Protein AF-A0A3Q3FNQ4-F1 (afdb_monomer_lite)

Radius of gyration: 15.87 Å; chains: 1; bounding box: 33×50×36 Å

Sequence (82 aa):
MASGIGKHKILNVGPTEPWSVREKLCLASSVMRSGDQNWVSVSRAIKPFSEPGRPPDWFSQKHCASQYSELLEATEAPKYVL

Structure (mmCIF, N/CA/C/O backbone):
data_AF-A0A3Q3FNQ4-F1
#
_entry.id   AF-A0A3Q3FNQ4-F1
#
loop_
_atom_site.group_PDB
_atom_site.id
_atom_site.type_symbol
_atom_site.label_atom_id
_atom_site.label_alt_id
_atom_site.label_comp_id
_atom_site.label_asym_id
_atom_site.label_entity_id
_atom_site.label_seq_id
_atom_site.pdbx_PDB_ins_code
_atom_site.Cartn_x
_atom_site.Cartn_y
_atom_site.Cartn_z
_atom_site.occupancy
_atom_site.B_iso_or_equiv
_atom_site.auth_seq_id
_atom_site.auth_comp_id
_atom_site.auth_asym_id
_atom_site.auth_atom_id
_atom_site.pdbx_PDB_model_num
ATOM 1 N N . MET A 1 1 ? 8.216 41.929 -12.580 1.00 38.16 1 MET A N 1
ATOM 2 C CA . MET A 1 1 ? 7.671 40.892 -13.481 1.00 38.16 1 MET A CA 1
ATOM 3 C C . MET A 1 1 ? 6.881 39.925 -12.616 1.00 38.16 1 MET A C 1
ATOM 5 O O . MET A 1 1 ? 7.471 39.290 -11.755 1.00 38.16 1 MET A O 1
ATOM 9 N N . ALA A 1 2 ? 5.555 39.926 -12.740 1.00 39.72 2 ALA A N 1
ATOM 10 C CA . ALA A 1 2 ? 4.671 39.019 -12.014 1.00 39.72 2 ALA A CA 1
ATOM 11 C C . ALA A 1 2 ? 4.484 37.730 -12.819 1.00 39.72 2 ALA A C 1
ATOM 13 O O . ALA A 1 2 ? 4.305 37.824 -14.030 1.00 39.72 2 ALA A O 1
ATOM 14 N N . SER A 1 3 ? 4.517 36.574 -12.152 1.00 37.97 3 SER A N 1
ATOM 15 C CA . SER A 1 3 ? 3.893 35.281 -12.512 1.00 37.97 3 SER A CA 1
ATOM 16 C C . SER A 1 3 ? 4.475 34.225 -11.565 1.00 37.97 3 SER A C 1
ATOM 18 O O . SER A 1 3 ? 5.683 34.165 -11.408 1.00 37.97 3 SER A O 1
ATOM 20 N N . GLY A 1 4 ? 3.746 33.361 -10.874 1.00 36.56 4 GLY A N 1
ATOM 21 C CA . GLY A 1 4 ? 2.321 33.091 -10.793 1.00 36.56 4 GLY A CA 1
ATOM 22 C C . GLY A 1 4 ? 2.193 31.909 -9.830 1.00 36.56 4 GLY A C 1
ATOM 23 O O . GLY A 1 4 ? 2.884 30.905 -9.980 1.00 36.56 4 GLY A O 1
ATOM 24 N N . ILE A 1 5 ? 1.372 32.056 -8.792 1.00 49.09 5 ILE A N 1
ATOM 25 C CA . ILE A 1 5 ? 1.167 31.028 -7.769 1.00 49.09 5 ILE A CA 1
ATOM 26 C C . ILE A 1 5 ? 0.311 29.927 -8.406 1.00 49.09 5 ILE A C 1
ATOM 28 O O . ILE A 1 5 ? -0.916 30.039 -8.488 1.00 49.09 5 ILE A O 1
ATOM 32 N N . GLY A 1 6 ? 0.974 28.888 -8.911 1.00 40.38 6 GLY A N 1
ATOM 33 C CA . GLY A 1 6 ? 0.358 27.682 -9.452 1.00 40.38 6 GLY A CA 1
ATOM 34 C C . GLY A 1 6 ? -0.285 26.868 -8.337 1.00 40.38 6 GLY A C 1
ATOM 35 O O . GLY A 1 6 ? 0.305 25.946 -7.787 1.00 40.38 6 GLY A O 1
ATOM 36 N N . LYS A 1 7 ? -1.518 27.231 -7.997 1.00 49.09 7 LYS A N 1
ATOM 37 C CA . LYS A 1 7 ? -2.467 26.434 -7.219 1.00 49.09 7 LYS A CA 1
ATOM 38 C C . LYS A 1 7 ? -2.840 25.169 -7.996 1.00 49.09 7 LYS A C 1
ATOM 40 O O . LYS A 1 7 ? -3.909 25.077 -8.591 1.00 49.09 7 LYS A O 1
ATOM 45 N N . HIS A 1 8 ? -1.956 24.182 -8.002 1.00 44.19 8 HIS A N 1
ATOM 46 C CA . HIS A 1 8 ? -2.316 22.851 -8.463 1.00 44.19 8 HIS A CA 1
ATOM 47 C C . HIS A 1 8 ? -3.212 22.225 -7.399 1.00 44.19 8 HIS A C 1
ATOM 49 O O . HIS A 1 8 ? -2.749 21.643 -6.422 1.00 44.19 8 HIS A O 1
ATOM 55 N N . LYS A 1 9 ? -4.525 22.381 -7.590 1.00 46.53 9 LYS A N 1
ATOM 56 C CA . LYS A 1 9 ? -5.517 21.478 -7.016 1.00 46.53 9 LYS A CA 1
ATOM 57 C C . LYS A 1 9 ? -5.195 20.088 -7.559 1.00 46.53 9 LYS A C 1
ATOM 59 O O . LYS A 1 9 ? -5.618 19.738 -8.657 1.00 46.53 9 LYS A O 1
ATOM 64 N N . ILE A 1 10 ? -4.380 19.337 -6.825 1.00 51.97 10 ILE A N 1
ATOM 65 C CA . ILE A 1 10 ? -4.201 17.908 -7.046 1.00 51.97 10 ILE A CA 1
ATOM 66 C C . ILE A 1 10 ? -5.559 17.307 -6.715 1.00 51.97 10 ILE A C 1
ATOM 68 O O . ILE A 1 10 ? -5.917 17.144 -5.552 1.00 51.97 10 ILE A O 1
ATOM 72 N N . LEU A 1 11 ? -6.363 17.095 -7.753 1.00 44.69 11 LEU A N 1
ATOM 73 C CA . LEU A 1 11 ? -7.567 16.295 -7.658 1.00 44.69 11 LEU A CA 1
ATOM 74 C C . LEU A 1 11 ? -7.100 14.905 -7.238 1.00 44.69 11 LEU A C 1
ATOM 76 O O . LEU A 1 11 ? -6.498 14.168 -8.018 1.00 44.69 11 LEU A O 1
ATOM 80 N N . ASN A 1 12 ? -7.298 14.614 -5.956 1.00 49.25 12 ASN A N 1
ATOM 81 C CA . ASN A 1 12 ? -7.124 13.307 -5.361 1.00 49.25 12 ASN A CA 1
ATOM 82 C C . ASN A 1 12 ? -8.201 12.380 -5.930 1.00 49.25 12 ASN A C 1
ATOM 84 O O . ASN A 1 12 ? -9.228 12.140 -5.305 1.00 49.25 12 ASN A O 1
ATOM 88 N N . VAL A 1 13 ? -7.989 11.905 -7.152 1.00 47.50 13 VAL A N 1
ATOM 89 C CA . VAL A 1 13 ? -8.621 10.687 -7.646 1.00 47.50 13 VAL A CA 1
ATOM 90 C C . VAL A 1 13 ? -7.580 9.599 -7.438 1.00 47.50 13 VAL A C 1
ATOM 92 O O . VAL A 1 13 ? -6.748 9.303 -8.292 1.00 47.50 13 VAL A O 1
ATOM 95 N N . GLY A 1 14 ? -7.576 9.070 -6.213 1.00 51.81 14 GLY A N 1
ATOM 96 C CA . GLY A 1 14 ? -7.157 7.693 -6.019 1.00 51.81 14 GLY A CA 1
ATOM 97 C C . GLY A 1 14 ? -8.048 6.791 -6.882 1.00 51.81 14 GLY A C 1
ATOM 98 O O . GLY A 1 14 ? -9.139 7.211 -7.286 1.00 51.81 14 GLY A O 1
ATOM 99 N N . PRO A 1 15 ? -7.580 5.590 -7.230 1.00 50.56 15 PRO A N 1
ATOM 100 C CA . PRO A 1 15 ? -8.259 4.754 -8.200 1.00 50.56 15 PRO A CA 1
ATOM 101 C C . 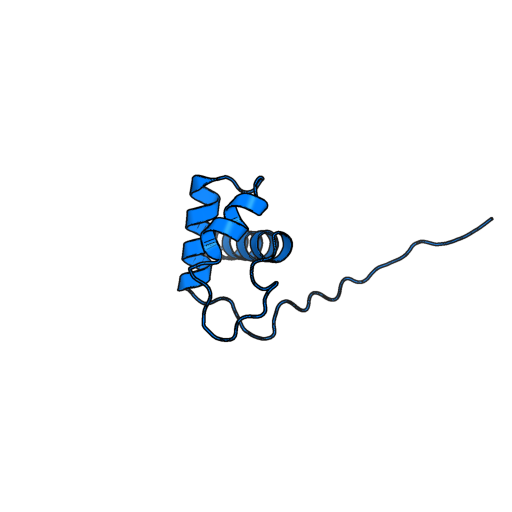PRO A 1 15 ? -9.712 4.508 -7.793 1.00 50.56 15 PRO A C 1
ATOM 103 O O . PRO A 1 15 ? -10.009 4.301 -6.621 1.00 50.56 15 PRO A O 1
ATOM 106 N N . THR A 1 16 ? -10.618 4.498 -8.765 1.00 58.75 16 THR A N 1
ATOM 107 C CA . THR A 1 16 ? -12.057 4.219 -8.607 1.00 58.75 16 THR A CA 1
ATOM 108 C C . THR A 1 16 ? -12.379 2.846 -7.994 1.00 58.75 16 THR A C 1
ATOM 110 O O . THR A 1 16 ? -13.546 2.530 -7.783 1.00 58.75 16 THR A O 1
ATOM 113 N N . GLU A 1 17 ? -11.362 2.051 -7.660 1.00 67.25 17 GLU A N 1
ATOM 114 C CA . GLU A 1 17 ? -11.463 0.803 -6.919 1.00 67.25 17 GLU A CA 1
ATOM 115 C C . GLU A 1 17 ? -10.676 0.893 -5.602 1.00 67.25 17 GLU A C 1
ATOM 117 O O . GLU A 1 17 ? -9.528 1.342 -5.598 1.00 67.25 17 GLU A O 1
ATOM 122 N N . PRO A 1 18 ? -11.252 0.444 -4.476 1.00 87.12 18 PRO A N 1
ATOM 123 C CA . PRO A 1 18 ? -10.547 0.429 -3.204 1.00 87.12 18 PRO A CA 1
ATOM 124 C C . PRO A 1 18 ? -9.440 -0.633 -3.197 1.00 87.12 18 PRO A C 1
ATOM 126 O O . PRO A 1 18 ? -9.587 -1.714 -3.771 1.00 87.12 18 PRO A O 1
ATOM 129 N N . TRP A 1 19 ? -8.357 -0.360 -2.462 1.00 92.12 19 TRP A N 1
ATOM 130 C CA . TRP A 1 19 ? -7.366 -1.385 -2.133 1.00 92.12 19 TRP A CA 1
ATOM 131 C C . TRP A 1 19 ? -8.033 -2.523 -1.359 1.00 92.12 19 TRP A C 1
ATOM 133 O O . TRP A 1 19 ? -8.734 -2.293 -0.358 1.00 92.12 19 TRP A O 1
ATOM 143 N N . SER A 1 20 ? -7.776 -3.753 -1.793 1.00 92.88 20 SER A N 1
ATOM 144 C CA . SER A 1 20 ? -8.247 -4.947 -1.101 1.00 92.88 20 SER A CA 1
ATOM 145 C C . SER A 1 20 ? -7.591 -5.083 0.273 1.00 92.88 20 SER A C 1
ATOM 147 O O . SER A 1 20 ? -6.527 -4.525 0.558 1.00 92.88 20 SER A O 1
ATOM 149 N N . VAL A 1 21 ? -8.212 -5.877 1.148 1.00 92.94 21 VAL A N 1
ATOM 150 C CA . VAL A 1 21 ? -7.645 -6.188 2.471 1.00 92.94 21 VAL A CA 1
ATOM 151 C C . VAL A 1 21 ? -6.261 -6.821 2.330 1.00 92.94 21 VAL A C 1
ATOM 153 O O . VAL A 1 21 ? -5.345 -6.460 3.064 1.00 92.94 21 VAL A O 1
ATOM 156 N N . ARG A 1 22 ? -6.077 -7.714 1.349 1.00 94.31 22 ARG A N 1
ATOM 157 C CA . ARG A 1 22 ? -4.785 -8.352 1.080 1.00 94.31 22 ARG A CA 1
ATOM 158 C C . ARG A 1 22 ? -3.716 -7.321 0.734 1.00 94.31 22 ARG A C 1
ATOM 160 O O . ARG A 1 22 ? -2.643 -7.349 1.326 1.00 94.31 22 ARG A O 1
ATOM 167 N N . GLU A 1 23 ? -4.011 -6.398 -0.177 1.00 95.75 23 GLU A N 1
ATOM 168 C CA . GLU A 1 23 ? -3.059 -5.361 -0.587 1.00 95.75 23 GLU A CA 1
ATOM 169 C C . GLU A 1 23 ? -2.712 -4.422 0.576 1.00 95.75 23 GLU A C 1
ATOM 171 O O . GLU A 1 23 ? -1.537 -4.121 0.786 1.00 95.75 23 GLU A O 1
ATOM 176 N N . LYS A 1 24 ? -3.704 -4.026 1.385 1.00 95.75 24 LYS A N 1
ATOM 177 C CA . LYS A 1 24 ? -3.499 -3.215 2.600 1.00 95.75 24 LYS A CA 1
ATOM 178 C C . LYS A 1 24 ? -2.598 -3.917 3.619 1.00 95.75 24 LYS A C 1
ATOM 180 O O . LYS A 1 24 ? -1.674 -3.303 4.149 1.00 95.75 24 LYS A O 1
ATOM 185 N N . LEU A 1 25 ? -2.819 -5.209 3.864 1.00 96.38 25 LEU A N 1
ATOM 186 C CA . LEU A 1 25 ? -1.985 -6.007 4.768 1.00 96.38 25 LEU A CA 1
ATOM 187 C C . LEU A 1 25 ? -0.558 -6.179 4.232 1.00 96.38 25 LEU A C 1
ATOM 189 O O . LEU A 1 25 ? 0.406 -6.053 4.990 1.00 96.38 25 LEU A O 1
ATOM 193 N N . CYS A 1 26 ? -0.402 -6.430 2.930 1.00 97.19 26 CYS A N 1
ATOM 194 C CA . CYS A 1 26 ? 0.907 -6.507 2.280 1.00 97.19 26 CYS A CA 1
ATOM 195 C C . CYS A 1 26 ? 1.660 -5.170 2.345 1.00 97.19 26 CYS A C 1
ATOM 197 O O . CYS A 1 26 ? 2.869 -5.171 2.593 1.00 97.19 26 CYS A O 1
ATOM 199 N N . LEU A 1 27 ? 0.962 -4.042 2.178 1.00 97.38 27 LEU A N 1
ATOM 200 C CA . LEU A 1 27 ? 1.510 -2.696 2.347 1.00 97.38 27 LEU A CA 1
ATOM 201 C C . LEU A 1 27 ? 2.017 -2.478 3.770 1.00 97.38 27 LEU A C 1
ATOM 203 O O . LEU A 1 27 ? 3.203 -2.204 3.944 1.00 97.38 27 LEU A O 1
ATOM 207 N N . ALA A 1 28 ? 1.164 -2.682 4.774 1.00 97.06 28 ALA A N 1
ATOM 208 C CA . ALA A 1 28 ? 1.537 -2.516 6.177 1.00 97.06 28 ALA A CA 1
ATOM 209 C C . ALA A 1 28 ? 2.726 -3.414 6.566 1.00 97.06 28 ALA A C 1
ATOM 211 O O . ALA A 1 28 ? 3.688 -2.950 7.174 1.00 97.06 28 ALA A O 1
ATOM 212 N N . SER A 1 29 ? 2.721 -4.676 6.127 1.00 97.38 29 SER A N 1
ATOM 213 C CA . SER A 1 29 ? 3.822 -5.619 6.376 1.00 97.38 29 SER A CA 1
ATOM 214 C C . SER A 1 29 ? 5.134 -5.178 5.721 1.00 97.38 29 SER A C 1
ATOM 216 O O . SER A 1 29 ? 6.215 -5.354 6.285 1.00 97.38 29 SER A O 1
ATOM 218 N N . SER A 1 30 ? 5.058 -4.608 4.518 1.00 97.44 30 SER A N 1
ATOM 219 C CA . SER A 1 30 ? 6.236 -4.124 3.794 1.00 97.44 30 SER A CA 1
ATOM 220 C C . SER A 1 30 ? 6.808 -2.861 4.435 1.00 97.44 30 SER A C 1
ATOM 222 O O . SER A 1 30 ? 8.027 -2.756 4.573 1.00 97.44 30 SER A O 1
ATOM 224 N N . VAL A 1 31 ? 5.948 -1.945 4.891 1.00 97.38 31 VAL A N 1
ATOM 225 C CA . VAL A 1 31 ? 6.355 -0.756 5.656 1.00 97.38 31 VAL A CA 1
ATOM 226 C C . VAL A 1 31 ? 6.983 -1.155 6.990 1.00 97.38 31 VAL A C 1
ATOM 228 O O . VAL A 1 31 ? 8.054 -0.659 7.316 1.00 97.38 31 VAL A O 1
ATOM 231 N N . MET A 1 32 ? 6.417 -2.127 7.709 1.00 95.75 32 MET A N 1
ATOM 232 C CA . MET A 1 32 ? 7.003 -2.645 8.953 1.00 95.75 32 MET A CA 1
ATOM 233 C C . MET A 1 32 ? 8.434 -3.177 8.757 1.00 95.75 32 MET A C 1
ATOM 235 O O . MET A 1 32 ? 9.272 -3.038 9.642 1.00 95.75 32 MET A O 1
ATOM 239 N N . ARG A 1 33 ? 8.735 -3.783 7.599 1.00 95.56 33 ARG A N 1
ATOM 240 C CA . ARG A 1 33 ? 10.061 -4.357 7.316 1.00 95.56 33 ARG A CA 1
ATOM 241 C C . ARG A 1 33 ? 11.084 -3.344 6.798 1.00 95.56 33 ARG A C 1
ATOM 243 O O . ARG A 1 33 ? 12.272 -3.517 7.051 1.00 95.56 33 ARG A O 1
ATOM 250 N N . SER A 1 34 ? 10.661 -2.344 6.029 1.00 94.81 34 SER A N 1
ATOM 251 C CA . SER A 1 34 ? 11.575 -1.431 5.316 1.00 94.81 34 SER A CA 1
ATOM 252 C C . SER A 1 34 ? 11.481 0.037 5.743 1.00 94.81 34 SER A C 1
ATOM 254 O O . SER A 1 34 ? 12.316 0.834 5.318 1.00 94.81 34 SER A O 1
ATOM 256 N N . GLY A 1 35 ? 10.505 0.386 6.579 1.00 93.25 35 GLY A N 1
ATOM 257 C CA . GLY A 1 35 ? 10.198 1.750 7.004 1.00 93.25 35 GLY A CA 1
ATOM 258 C C . GLY A 1 35 ? 9.385 2.548 5.979 1.00 93.25 35 GLY A C 1
ATOM 259 O O . GLY A 1 35 ? 9.460 2.321 4.768 1.00 93.25 35 GLY A O 1
ATOM 260 N N . ASP A 1 36 ? 8.644 3.539 6.470 1.00 91.50 36 ASP A N 1
ATOM 261 C CA . ASP A 1 36 ? 7.827 4.489 5.697 1.00 91.50 36 ASP A CA 1
ATOM 262 C C . ASP A 1 36 ? 8.656 5.604 5.027 1.00 91.50 36 ASP A C 1
ATOM 264 O O . ASP A 1 36 ? 8.118 6.489 4.378 1.00 91.50 36 ASP A O 1
ATOM 268 N N . GLN A 1 37 ? 9.986 5.563 5.124 1.00 94.06 37 GLN A N 1
ATOM 269 C CA . GLN A 1 37 ? 10.877 6.465 4.381 1.00 94.06 37 GLN A CA 1
ATOM 270 C C . GLN A 1 37 ? 11.426 5.821 3.094 1.00 94.06 37 GLN A C 1
ATOM 272 O O . GLN A 1 37 ? 12.020 6.500 2.257 1.00 94.06 37 GLN A O 1
ATOM 277 N N . ASN A 1 38 ? 11.216 4.511 2.891 1.00 94.50 38 ASN A N 1
ATOM 278 C CA . ASN A 1 38 ? 11.728 3.756 1.742 1.00 94.50 38 ASN A CA 1
ATOM 279 C C . ASN A 1 38 ? 10.594 3.200 0.864 1.00 94.50 38 ASN A C 1
ATOM 281 O O . ASN A 1 38 ? 10.472 1.993 0.624 1.00 94.50 38 ASN A O 1
ATOM 285 N N . TRP A 1 39 ? 9.772 4.103 0.328 1.00 95.50 39 TRP A N 1
ATOM 286 C CA . TRP A 1 39 ? 8.628 3.751 -0.522 1.00 95.50 39 TRP A CA 1
ATOM 287 C C . TRP A 1 39 ? 9.006 2.989 -1.798 1.00 95.50 39 TRP A C 1
ATOM 289 O O . TRP A 1 39 ? 8.187 2.249 -2.342 1.00 95.50 39 TRP A O 1
ATOM 299 N N . VAL A 1 40 ? 10.250 3.123 -2.273 1.00 96.88 40 VAL A N 1
ATOM 300 C CA . VAL A 1 40 ? 10.781 2.337 -3.400 1.00 96.88 40 VAL A CA 1
ATOM 301 C C . VAL A 1 40 ? 10.809 0.850 -3.051 1.00 96.88 40 VAL A C 1
ATOM 303 O O . VAL A 1 40 ? 10.349 0.023 -3.842 1.00 96.88 40 VAL A O 1
ATOM 306 N N . SER A 1 41 ? 11.338 0.504 -1.876 1.00 96.75 41 SER A N 1
ATOM 307 C CA . SER A 1 41 ? 11.422 -0.889 -1.427 1.00 96.75 41 SER A CA 1
ATOM 308 C C . SER A 1 41 ? 10.042 -1.447 -1.106 1.00 96.75 41 SER A C 1
ATOM 310 O O . SER A 1 41 ? 9.728 -2.557 -1.531 1.00 96.75 41 SER A O 1
ATOM 312 N N . VAL A 1 42 ? 9.186 -0.647 -0.462 1.00 97.69 42 VAL A N 1
ATOM 313 C CA . VAL A 1 42 ? 7.788 -1.008 -0.180 1.00 97.69 42 VAL A CA 1
ATOM 314 C C . VAL A 1 42 ? 7.035 -1.332 -1.473 1.00 97.69 42 VAL A C 1
ATOM 316 O O . VAL A 1 42 ? 6.492 -2.425 -1.605 1.00 97.69 42 VAL A O 1
ATOM 319 N N . SER A 1 43 ? 7.079 -0.438 -2.467 1.00 96.88 43 SER A N 1
ATOM 320 C CA . SER A 1 43 ? 6.447 -0.629 -3.782 1.00 96.88 43 SER A CA 1
ATOM 321 C C . SER A 1 43 ? 6.885 -1.935 -4.449 1.00 96.88 43 SER A C 1
ATOM 323 O O . SER A 1 43 ? 6.059 -2.720 -4.918 1.00 96.88 43 SER A O 1
ATOM 325 N N . ARG A 1 44 ? 8.194 -2.209 -4.469 1.00 96.69 44 ARG A N 1
ATOM 326 C CA . ARG A 1 44 ? 8.738 -3.439 -5.063 1.00 96.69 44 ARG A CA 1
ATOM 327 C C . ARG A 1 44 ? 8.295 -4.688 -4.308 1.00 96.69 44 ARG A C 1
ATOM 329 O O . ARG A 1 44 ? 7.998 -5.690 -4.951 1.00 96.69 44 ARG A O 1
ATOM 336 N N . ALA A 1 45 ? 8.239 -4.624 -2.980 1.00 96.69 45 ALA A N 1
ATOM 337 C CA . ALA A 1 45 ? 7.838 -5.743 -2.140 1.00 96.69 45 ALA A CA 1
ATOM 338 C C . ALA A 1 45 ? 6.355 -6.101 -2.304 1.00 96.69 45 ALA A C 1
ATOM 340 O O . ALA A 1 45 ? 6.023 -7.283 -2.276 1.00 96.69 45 ALA A O 1
ATOM 341 N N . ILE A 1 46 ? 5.474 -5.116 -2.515 1.00 95.56 46 ILE A N 1
ATOM 342 C CA . ILE A 1 46 ? 4.030 -5.366 -2.646 1.00 95.56 46 ILE A CA 1
ATOM 343 C C . ILE A 1 46 ? 3.585 -5.726 -4.066 1.00 95.56 46 ILE A C 1
ATOM 345 O O . ILE A 1 46 ? 2.546 -6.360 -4.226 1.00 95.56 46 ILE A O 1
ATOM 349 N N . LYS A 1 47 ? 4.366 -5.377 -5.098 1.00 94.19 47 LYS A N 1
ATOM 350 C CA . LYS A 1 47 ? 4.040 -5.662 -6.510 1.00 94.19 47 LYS A CA 1
ATOM 351 C C . LYS A 1 47 ? 3.614 -7.107 -6.804 1.00 94.19 47 LYS A C 1
ATOM 353 O O . LYS A 1 47 ? 2.610 -7.269 -7.492 1.00 94.19 47 LYS A O 1
ATOM 358 N N . PRO A 1 48 ? 4.286 -8.149 -6.279 1.00 94.38 48 PRO A N 1
ATOM 359 C CA . PRO A 1 48 ? 3.873 -9.542 -6.479 1.00 94.38 48 PRO A CA 1
ATOM 360 C C . PRO A 1 48 ? 2.489 -9.887 -5.909 1.00 94.38 48 PRO A C 1
ATOM 362 O O . PRO A 1 48 ? 1.940 -10.945 -6.207 1.00 94.38 48 PRO A O 1
ATOM 365 N N . PHE A 1 49 ? 1.927 -9.020 -5.067 1.00 92.69 49 PHE A N 1
ATOM 366 C CA . PHE A 1 49 ? 0.629 -9.198 -4.433 1.00 92.69 49 PHE A CA 1
ATOM 367 C C . PHE A 1 49 ? -0.482 -8.389 -5.125 1.00 92.69 49 PHE A C 1
ATOM 369 O O . PHE A 1 49 ? -1.581 -8.321 -4.575 1.00 92.69 49 PHE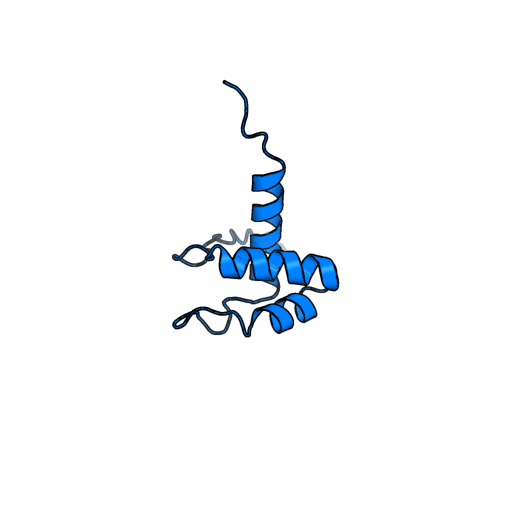 A O 1
ATOM 376 N N . SER A 1 50 ? -0.239 -7.808 -6.311 1.00 92.12 50 SER A N 1
ATOM 377 C CA . SER A 1 50 ? -1.289 -7.099 -7.057 1.00 92.12 50 SER A CA 1
ATOM 378 C C . SER A 1 50 ? -2.425 -8.040 -7.427 1.00 92.12 50 SER A C 1
ATOM 380 O O . SER A 1 50 ? -2.197 -9.188 -7.818 1.00 92.12 50 SER A O 1
ATOM 382 N N . GLU A 1 51 ? -3.653 -7.541 -7.365 1.00 90.56 51 GLU A N 1
ATOM 383 C CA . GLU A 1 51 ? -4.775 -8.247 -7.974 1.00 90.56 51 GLU A CA 1
ATOM 384 C C . GLU A 1 51 ? -4.699 -8.185 -9.514 1.00 90.56 51 GLU A C 1
ATOM 386 O O . GLU A 1 51 ? -4.059 -7.285 -10.077 1.00 90.56 51 GLU A O 1
ATOM 391 N N . PRO A 1 52 ? -5.305 -9.148 -10.231 1.00 89.00 52 PRO A N 1
ATOM 392 C CA . PRO A 1 52 ? -5.417 -9.079 -11.683 1.00 89.00 52 PRO A CA 1
ATOM 393 C C . PRO A 1 52 ? -6.185 -7.826 -12.120 1.00 89.00 52 PRO A C 1
ATOM 395 O O . PRO A 1 52 ? -7.182 -7.462 -11.508 1.00 89.00 52 PRO A O 1
ATOM 398 N N . GLY A 1 53 ? -5.735 -7.175 -13.194 1.00 88.75 53 GLY A N 1
ATOM 399 C CA . GLY A 1 53 ? -6.392 -5.977 -13.734 1.00 88.75 53 GLY A CA 1
ATOM 400 C C . GLY A 1 53 ? -5.969 -4.656 -13.085 1.00 88.75 53 GLY A C 1
ATOM 401 O O . GLY A 1 53 ? -6.393 -3.600 -13.551 1.00 88.75 53 GLY A O 1
ATOM 402 N N . ARG A 1 54 ? -5.092 -4.676 -12.070 1.00 89.62 54 ARG A N 1
ATOM 403 C CA . ARG A 1 54 ? -4.519 -3.443 -11.510 1.00 89.62 54 ARG A CA 1
ATOM 404 C C . ARG A 1 54 ? -3.644 -2.713 -12.548 1.00 89.62 54 ARG A C 1
ATOM 406 O O . ARG A 1 54 ? -2.889 -3.364 -13.276 1.00 89.62 54 ARG A O 1
ATOM 413 N N . PRO A 1 55 ? -3.697 -1.369 -12.613 1.00 90.44 55 PRO A N 1
ATOM 414 C CA . PRO A 1 55 ? -2.848 -0.585 -13.505 1.00 90.44 55 PRO A CA 1
ATOM 415 C C . PRO A 1 55 ? -1.355 -0.705 -13.136 1.00 90.44 55 PRO A C 1
ATOM 417 O O . PRO A 1 55 ? -1.010 -1.008 -11.990 1.00 90.44 55 PRO A O 1
ATOM 420 N N . PRO A 1 56 ? -0.433 -0.438 -14.076 1.00 86.25 56 PRO A N 1
ATOM 421 C CA . PRO A 1 56 ? 1.007 -0.618 -13.860 1.00 86.25 56 PRO A CA 1
ATOM 422 C C . PRO A 1 56 ? 1.594 0.288 -12.761 1.00 86.25 56 P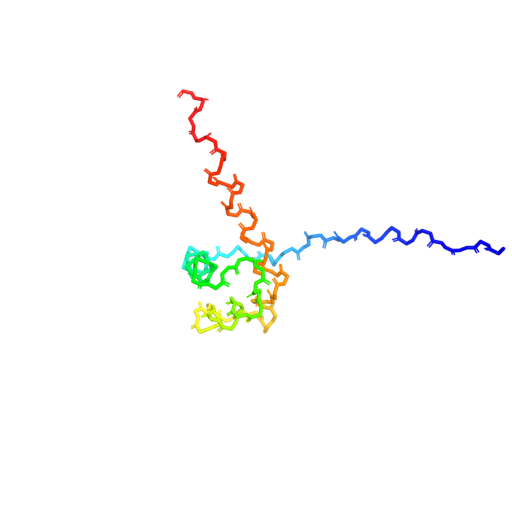RO A C 1
ATOM 424 O O . PRO A 1 56 ? 2.588 -0.069 -12.122 1.00 86.25 56 PRO A O 1
ATOM 427 N N . ASP A 1 57 ? 0.986 1.449 -12.520 1.00 89.25 57 ASP A N 1
ATOM 428 C CA . ASP A 1 57 ? 1.355 2.420 -11.485 1.00 89.25 57 ASP A CA 1
ATOM 429 C C . ASP A 1 57 ? 0.552 2.266 -10.180 1.00 89.25 57 ASP A C 1
ATOM 431 O O . ASP A 1 57 ? 0.728 3.065 -9.258 1.00 89.25 57 ASP A O 1
ATOM 435 N N . TRP A 1 58 ? -0.268 1.213 -10.056 1.00 93.31 58 TRP A N 1
ATOM 436 C CA . TRP A 1 58 ? -1.110 0.953 -8.881 1.00 93.31 58 TRP A CA 1
ATOM 437 C C . TRP A 1 58 ? -0.338 1.065 -7.565 1.00 93.31 58 TRP A C 1
ATOM 439 O O . TRP A 1 58 ? -0.726 1.803 -6.664 1.00 93.31 58 TRP A O 1
ATOM 449 N N . PHE A 1 59 ? 0.826 0.418 -7.512 1.00 95.19 59 PHE A N 1
ATOM 450 C CA . PHE A 1 59 ? 1.742 0.448 -6.376 1.00 95.19 59 PHE A CA 1
ATOM 451 C C . PHE A 1 59 ? 2.880 1.448 -6.560 1.00 95.19 59 PHE A C 1
ATOM 453 O O . PHE A 1 59 ? 4.027 1.166 -6.209 1.00 95.19 59 PHE A O 1
ATOM 460 N N . SER A 1 60 ? 2.612 2.617 -7.138 1.00 95.25 60 SER A N 1
ATOM 461 C CA . SER A 1 60 ? 3.585 3.707 -7.133 1.00 95.25 60 SER A CA 1
ATOM 462 C C . SER A 1 60 ? 3.959 4.087 -5.696 1.00 95.25 60 SER A C 1
ATOM 464 O O . SER A 1 60 ? 3.190 3.884 -4.756 1.00 95.25 60 SER A O 1
ATOM 466 N N . GLN A 1 61 ? 5.145 4.669 -5.515 1.00 96.00 61 GLN A N 1
ATOM 467 C CA . GLN A 1 61 ? 5.616 5.136 -4.204 1.00 96.00 61 GLN A CA 1
ATOM 468 C C . GLN A 1 61 ? 4.594 6.074 -3.546 1.00 96.00 61 GLN A C 1
ATOM 470 O O . GLN A 1 61 ? 4.287 5.934 -2.367 1.00 96.00 61 GLN A O 1
ATOM 475 N N . LYS A 1 62 ? 4.012 6.973 -4.350 1.00 95.06 62 LYS A N 1
ATOM 476 C CA . LYS A 1 62 ? 2.978 7.914 -3.922 1.00 95.06 62 LYS A CA 1
ATOM 477 C C . LYS A 1 62 ? 1.708 7.200 -3.455 1.00 95.06 62 LYS A C 1
ATOM 479 O O . LYS A 1 62 ? 1.174 7.560 -2.414 1.00 95.06 62 LYS A O 1
ATOM 484 N N . HIS A 1 63 ? 1.232 6.200 -4.199 1.00 94.56 63 HIS A N 1
ATOM 485 C CA . HIS A 1 63 ? 0.033 5.450 -3.813 1.00 94.56 63 HIS A CA 1
ATOM 486 C C . HIS A 1 63 ? 0.265 4.621 -2.548 1.00 94.56 63 HIS A C 1
ATOM 488 O O . HIS A 1 63 ? -0.601 4.592 -1.683 1.00 94.56 63 HIS A O 1
ATOM 494 N N . CYS A 1 64 ? 1.448 4.013 -2.404 1.00 96.56 64 CYS A N 1
ATOM 495 C CA . CYS A 1 64 ? 1.827 3.297 -1.184 1.00 96.56 64 CYS A CA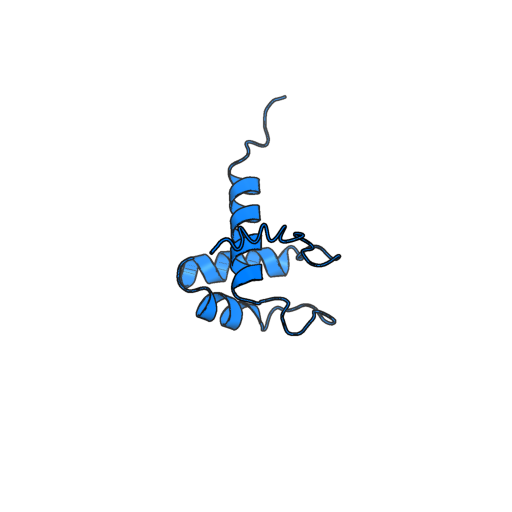 1
ATOM 496 C C . CYS A 1 64 ? 1.825 4.229 0.032 1.00 96.56 64 CYS A C 1
ATOM 498 O O . CYS A 1 64 ? 1.244 3.887 1.057 1.00 96.56 64 CYS A O 1
ATOM 500 N N . ALA A 1 65 ? 2.444 5.407 -0.099 1.00 96.38 65 ALA A N 1
ATOM 501 C CA . ALA A 1 65 ? 2.500 6.398 0.969 1.00 96.38 65 ALA A CA 1
ATOM 502 C C . ALA A 1 65 ? 1.099 6.883 1.362 1.00 96.38 65 ALA A C 1
ATOM 504 O O . ALA A 1 65 ? 0.734 6.805 2.530 1.00 96.38 65 ALA A O 1
ATOM 505 N N . SER A 1 66 ? 0.295 7.301 0.376 1.00 95.50 66 SER A N 1
ATOM 506 C CA . SER A 1 66 ? -1.079 7.772 0.596 1.00 95.50 66 SER A CA 1
ATOM 507 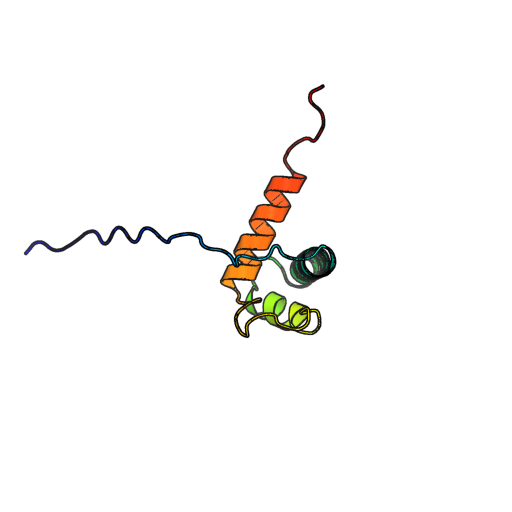C C . SER A 1 66 ? -1.933 6.717 1.296 1.00 95.50 66 SER A C 1
ATOM 509 O O . SER A 1 66 ? -2.524 6.99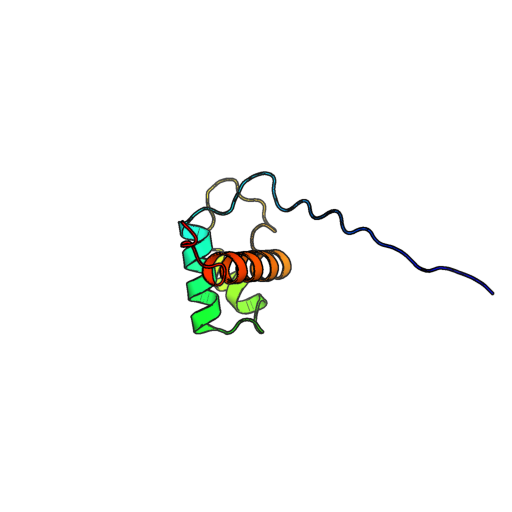1 2.334 1.00 95.50 66 SER A O 1
ATOM 511 N N . GLN A 1 67 ? -1.943 5.487 0.776 1.00 95.75 67 GLN A N 1
ATOM 512 C CA . GLN A 1 67 ? -2.764 4.421 1.340 1.00 95.75 67 GLN A CA 1
ATOM 513 C C . GLN A 1 67 ? -2.312 4.027 2.750 1.00 95.75 67 GLN A C 1
ATOM 515 O O . GLN A 1 67 ? -3.149 3.647 3.569 1.00 95.75 67 GLN A O 1
ATOM 520 N N . TYR A 1 68 ? -1.010 4.084 3.044 1.00 96.12 68 TYR A N 1
ATOM 521 C CA . TYR A 1 68 ? -0.508 3.795 4.384 1.00 96.12 68 TYR A CA 1
ATOM 522 C C . TYR A 1 68 ? -0.924 4.878 5.386 1.00 96.12 68 TYR A C 1
ATOM 524 O O . TYR A 1 68 ? -1.349 4.532 6.483 1.00 96.12 68 TYR A O 1
ATOM 532 N N . SER A 1 69 ? -0.890 6.158 5.001 1.00 94.69 69 SER A N 1
ATOM 533 C CA . SER A 1 69 ? -1.433 7.247 5.825 1.00 94.69 69 SER A CA 1
ATOM 534 C C . SER A 1 69 ? -2.913 7.029 6.147 1.00 94.69 69 SER A C 1
ATOM 536 O O . SER A 1 69 ? -3.278 7.041 7.317 1.00 94.69 69 SER A O 1
ATOM 538 N N . GLU A 1 70 ? -3.732 6.693 5.145 1.00 93.31 70 GLU A N 1
ATOM 539 C CA . GLU A 1 70 ? -5.158 6.396 5.357 1.00 93.31 70 GLU A CA 1
ATOM 540 C C . GLU A 1 70 ? -5.379 5.204 6.307 1.00 93.31 70 GLU A C 1
ATOM 542 O O . GLU A 1 70 ? -6.342 5.178 7.075 1.00 93.31 70 GLU A O 1
ATOM 547 N N . LEU A 1 71 ? -4.498 4.195 6.266 1.00 92.56 71 LEU A N 1
ATOM 548 C CA . LEU A 1 71 ? -4.554 3.061 7.191 1.00 92.56 71 LEU A CA 1
ATOM 549 C C . LEU A 1 71 ? -4.257 3.491 8.628 1.00 92.56 71 LEU A C 1
ATOM 551 O O . LEU A 1 71 ? -4.968 3.050 9.528 1.00 92.56 71 LEU A O 1
ATOM 555 N N . LEU A 1 72 ? -3.246 4.337 8.838 1.00 91.81 72 LEU A N 1
ATOM 556 C CA . LEU A 1 72 ? -2.915 4.861 10.164 1.00 91.81 72 LEU A CA 1
ATOM 557 C C . LEU A 1 72 ? -4.093 5.650 10.736 1.00 91.81 72 LEU A C 1
ATOM 559 O O . LEU A 1 72 ? -4.594 5.285 11.800 1.00 91.81 72 LEU A O 1
ATOM 563 N N . GLU A 1 73 ? -4.637 6.595 9.967 1.00 90.19 73 GLU A N 1
ATOM 564 C CA . GLU A 1 73 ? -5.798 7.398 10.370 1.00 90.19 73 GLU A CA 1
ATOM 565 C C . GLU A 1 73 ? -7.001 6.519 10.753 1.00 90.19 73 GLU A C 1
ATOM 567 O O . GLU A 1 73 ? -7.650 6.738 11.778 1.00 90.19 73 GLU A O 1
ATOM 572 N N . ALA A 1 74 ? -7.277 5.469 9.973 1.00 85.00 74 ALA A N 1
ATOM 573 C CA . ALA A 1 74 ? -8.363 4.532 10.253 1.00 85.00 74 ALA A CA 1
ATOM 574 C C . ALA A 1 74 ? -8.127 3.659 11.501 1.00 85.00 74 ALA A C 1
ATOM 576 O O . ALA A 1 74 ? -9.096 3.177 12.093 1.00 85.00 74 ALA A O 1
ATOM 577 N N . THR A 1 75 ? -6.869 3.417 11.885 1.00 80.31 75 THR A N 1
ATOM 578 C CA . THR A 1 75 ? -6.512 2.664 13.102 1.00 80.31 75 THR A CA 1
ATOM 579 C C . THR A 1 75 ? -6.434 3.536 14.351 1.00 80.31 75 THR A C 1
ATOM 581 O O . THR A 1 75 ? -6.725 3.049 15.442 1.00 80.31 75 THR A O 1
ATOM 584 N N . GLU A 1 76 ? -6.073 4.810 14.203 1.00 74.19 76 GLU A N 1
ATOM 585 C CA . GLU A 1 76 ? -5.969 5.782 15.294 1.00 74.19 76 GLU A CA 1
ATOM 586 C C . GLU A 1 76 ? -7.337 6.361 15.684 1.00 74.19 76 GLU A C 1
ATOM 588 O O . GLU A 1 76 ? -7.529 6.773 16.829 1.00 74.19 76 GLU A O 1
ATOM 593 N N . ALA A 1 77 ? -8.317 6.349 14.772 1.00 57.56 77 ALA A N 1
ATOM 594 C CA . ALA A 1 77 ? -9.694 6.725 15.071 1.00 57.56 77 ALA A CA 1
ATOM 595 C C . ALA A 1 77 ? -10.355 5.701 16.029 1.00 57.56 77 ALA A C 1
ATOM 597 O O . ALA A 1 77 ? -10.557 4.540 15.653 1.00 57.56 77 ALA A O 1
ATOM 598 N N . PRO A 1 78 ? -10.746 6.090 17.260 1.00 53.12 78 PRO A N 1
ATOM 599 C CA . PRO A 1 78 ? -11.370 5.165 18.197 1.00 53.12 78 PRO A CA 1
ATOM 600 C C . PRO A 1 78 ? -12.737 4.710 17.672 1.00 53.12 78 PRO A C 1
ATOM 602 O O . PRO A 1 78 ? -13.642 5.515 17.466 1.00 53.12 78 PRO A O 1
ATOM 605 N N . LYS A 1 79 ? -12.919 3.395 17.502 1.00 59.03 79 LYS A N 1
ATOM 606 C CA . LYS A 1 79 ? -14.186 2.787 17.046 1.00 59.03 79 LYS A CA 1
ATOM 607 C C . LYS A 1 79 ? -15.281 2.720 18.126 1.00 59.03 79 LYS A C 1
ATOM 609 O O . LYS A 1 79 ? -16.270 2.024 17.923 1.00 59.03 79 LYS A O 1
ATOM 614 N N . TYR A 1 80 ? -15.132 3.426 19.251 1.00 61.91 80 TYR A N 1
ATOM 615 C CA . TYR A 1 80 ? -16.053 3.340 20.389 1.00 61.91 80 TYR A CA 1
ATOM 616 C C . TYR A 1 80 ? -16.327 4.720 21.000 1.00 61.91 80 TYR A C 1
ATOM 618 O O . TYR A 1 80 ? -15.657 5.145 21.937 1.00 61.91 80 TYR A O 1
ATOM 626 N N . VAL A 1 81 ? -17.339 5.407 20.472 1.00 52.16 81 VAL A N 1
ATOM 627 C CA . VAL A 1 81 ? -18.132 6.386 21.231 1.00 52.16 81 VAL A CA 1
ATOM 628 C C . VAL A 1 81 ? -19.601 6.093 20.939 1.00 52.16 81 VAL A C 1
ATOM 630 O O . VAL A 1 81 ? -20.208 6.819 20.165 1.00 52.16 81 VAL A O 1
ATOM 633 N N . LEU A 1 82 ? -20.127 4.990 21.480 1.00 44.81 82 LEU A N 1
ATOM 634 C CA . LEU A 1 82 ? -21.539 4.771 21.835 1.00 44.81 82 LEU A CA 1
ATOM 635 C C . LEU A 1 82 ? -21.621 3.614 22.837 1.00 44.81 82 LEU A C 1
ATOM 637 O O . LEU A 1 82 ? -21.020 2.555 22.547 1.00 44.81 82 LEU A O 1
#

pLDDT: mean 81.03, std 20.62, range [36.56, 97.69]

Secondary structure (DSSP, 8-state):
---------------SSPPPHHHHHHHHHHHHHH-TT-HHHHHHHHGGGPPTT--TTTT-HHHHHHHHHHHHHHHHS-S---

Organism: NCBI:txid56723

Foldseek 3Di:
DDDDPPPPPPPPPDDPDDDDPQLLVLLVVQCVVPNLVCLVSSLVSSVVVDDPPQDPCNSPSVNSNVSNVVVVVVVPPDPDDD